Protein AF-A0A2N2SN83-F1 (afdb_monomer_lite)

Secondary structure (DSSP, 8-state):
-----------HHHHHHHHHHHHHHTT----HHHHHHHHHHHH-SSPPPHHHHHHHHHHTT----HHHHHHHHHHHHHHT-

Sequence (81 aa):
MRSTPTARSLPATDAHLAIRELITAHGGRVTRTRVAVIETLQASSQPMSHEELGASLAAIDVPHDRVTLYRALDWLVEQGI

Structure (mmCIF, N/CA/C/O backbone):
data_AF-A0A2N2SN83-F1
#
_entry.id   AF-A0A2N2SN83-F1
#
loop_
_atom_site.group_PDB
_atom_site.id
_atom_site.type_symbol
_atom_site.label_atom_id
_atom_site.label_alt_id
_atom_site.label_comp_id
_atom_site.label_asym_id
_atom_site.label_entity_id
_atom_site.label_seq_id
_atom_site.pdbx_PDB_ins_code
_atom_site.Cartn_x
_atom_site.Cartn_y
_atom_site.Cartn_z
_atom_site.occupancy
_atom_site.B_iso_or_equiv
_atom_site.auth_seq_id
_atom_site.auth_comp_id
_atom_site.auth_asym_id
_atom_site.auth_atom_id
_atom_site.pdbx_PDB_model_num
ATOM 1 N N . MET A 1 1 ? -15.156 -13.284 26.198 1.00 40.69 1 MET A N 1
ATOM 2 C CA . MET A 1 1 ? -13.734 -13.302 25.792 1.00 40.69 1 MET A CA 1
ATOM 3 C C . MET A 1 1 ? -13.702 -13.453 24.279 1.00 40.69 1 MET A C 1
ATOM 5 O O . MET A 1 1 ? -14.097 -14.501 23.790 1.00 40.69 1 MET A O 1
ATOM 9 N N . ARG A 1 2 ? -13.398 -12.384 23.531 1.00 40.78 2 ARG A N 1
ATOM 10 C CA . ARG A 1 2 ? -13.266 -12.463 22.068 1.00 40.78 2 ARG A CA 1
ATOM 11 C C . ARG A 1 2 ? -11.864 -12.988 21.778 1.00 40.78 2 ARG A C 1
ATOM 13 O O . ARG A 1 2 ? -10.897 -12.312 22.105 1.00 40.78 2 ARG A O 1
ATOM 20 N N . SER A 1 3 ? -11.772 -14.201 21.247 1.00 37.78 3 SER A N 1
ATOM 21 C CA . SER A 1 3 ? -10.515 -14.770 20.772 1.00 37.78 3 SER A CA 1
ATOM 22 C C . SER A 1 3 ? -9.991 -13.901 19.633 1.00 37.78 3 SER A C 1
ATOM 24 O O . SER A 1 3 ? -10.636 -13.783 18.593 1.00 37.78 3 SER A O 1
ATOM 26 N N . THR A 1 4 ? -8.851 -13.254 19.844 1.00 41.84 4 THR A N 1
ATOM 27 C CA . THR A 1 4 ? -8.046 -12.669 18.774 1.00 41.84 4 THR A CA 1
ATOM 28 C C . THR A 1 4 ? -7.570 -13.809 17.871 1.00 41.84 4 THR A C 1
ATOM 30 O O . THR A 1 4 ? -7.015 -14.785 18.380 1.00 41.84 4 THR A O 1
ATOM 33 N N . PRO A 1 5 ? -7.796 -13.760 16.548 1.00 48.28 5 PRO A N 1
ATOM 34 C CA . PRO A 1 5 ? -7.188 -14.737 15.665 1.00 48.28 5 PRO A CA 1
ATOM 35 C C . PRO A 1 5 ? -5.684 -14.454 15.655 1.00 48.28 5 PRO A C 1
ATOM 37 O O . PRO A 1 5 ? -5.243 -13.398 15.207 1.00 48.28 5 PRO A O 1
ATOM 40 N N . THR A 1 6 ? -4.891 -15.379 16.197 1.00 46.72 6 THR A N 1
ATOM 41 C CA . THR A 1 6 ? -3.445 -15.423 15.980 1.00 46.72 6 THR A CA 1
ATOM 42 C C . THR A 1 6 ? -3.212 -15.407 14.475 1.00 46.72 6 THR A C 1
ATOM 44 O O . THR A 1 6 ? -3.547 -16.377 13.792 1.00 46.72 6 THR A O 1
ATOM 47 N N . ALA A 1 7 ? -2.683 -14.294 13.961 1.00 55.56 7 ALA A N 1
ATOM 48 C CA . ALA A 1 7 ? -2.198 -14.203 12.596 1.00 55.56 7 ALA A CA 1
ATOM 49 C C . ALA A 1 7 ? -1.226 -15.367 12.384 1.00 55.56 7 ALA A C 1
ATOM 51 O O . ALA A 1 7 ? -0.177 -15.457 13.024 1.00 55.56 7 ALA A O 1
ATOM 52 N N . ARG A 1 8 ? -1.640 -16.332 11.564 1.00 58.00 8 ARG A N 1
ATOM 53 C CA . ARG A 1 8 ? -0.814 -17.470 11.184 1.00 58.00 8 ARG A CA 1
ATOM 54 C C . ARG A 1 8 ? 0.406 -16.880 10.480 1.00 58.00 8 ARG A C 1
ATOM 56 O O . ARG A 1 8 ? 0.249 -16.275 9.427 1.00 58.00 8 ARG A O 1
ATOM 63 N N . SER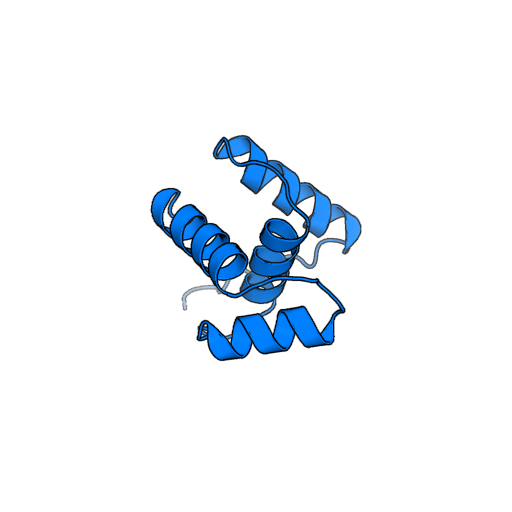 A 1 9 ? 1.588 -16.999 11.085 1.00 60.38 9 SER A N 1
ATOM 64 C CA . SER A 1 9 ? 2.839 -16.578 10.452 1.00 60.38 9 SER A CA 1
ATOM 65 C C . SER A 1 9 ? 3.034 -17.443 9.207 1.00 60.38 9 SER A C 1
ATOM 67 O O . SER A 1 9 ? 3.365 -18.624 9.304 1.00 60.38 9 SER A O 1
ATOM 69 N N . LEU A 1 10 ? 2.695 -16.883 8.047 1.00 61.34 10 LEU A N 1
ATOM 70 C CA . LEU A 1 10 ? 2.992 -17.480 6.755 1.00 61.34 10 LEU A CA 1
ATOM 71 C C . LEU A 1 10 ? 4.491 -17.287 6.481 1.00 61.34 10 LEU A C 1
ATOM 73 O O . LEU A 1 10 ? 5.043 -16.248 6.861 1.00 61.34 10 LEU A O 1
ATOM 77 N N . PRO A 1 11 ? 5.164 -18.247 5.825 1.00 70.62 11 PRO A N 1
ATOM 78 C CA . PRO A 1 11 ? 6.498 -18.022 5.281 1.00 70.62 11 PRO A CA 1
ATOM 79 C C . PRO A 1 11 ? 6.526 -16.718 4.476 1.00 70.62 11 PRO A C 1
ATOM 81 O O . PRO A 1 11 ? 5.561 -16.409 3.779 1.00 70.62 11 PRO A O 1
ATOM 84 N N . ALA A 1 12 ? 7.625 -15.961 4.534 1.00 74.06 12 ALA A N 1
ATOM 85 C CA . ALA A 1 12 ? 7.722 -14.657 3.864 1.00 74.06 12 ALA A CA 1
ATOM 86 C C . ALA A 1 12 ? 7.363 -14.727 2.364 1.00 74.06 12 ALA A C 1
ATOM 88 O O . ALA A 1 12 ? 6.694 -13.840 1.841 1.00 74.06 12 ALA A O 1
ATOM 89 N N . THR A 1 13 ? 7.734 -15.820 1.692 1.00 79.56 13 THR A N 1
ATOM 90 C CA . THR A 1 13 ? 7.367 -16.085 0.293 1.00 79.56 13 THR A CA 1
ATOM 91 C C . THR A 1 13 ? 5.860 -16.260 0.103 1.00 79.56 13 THR A C 1
ATOM 93 O O . THR A 1 13 ? 5.298 -15.702 -0.835 1.00 79.56 13 THR A O 1
ATOM 96 N N . ASP A 1 14 ? 5.191 -16.986 0.998 1.00 87.31 14 ASP A N 1
ATOM 97 C CA . ASP A 1 14 ? 3.750 -17.246 0.907 1.00 87.31 14 ASP A CA 1
ATOM 98 C C . ASP A 1 14 ? 2.943 -15.976 1.195 1.00 87.31 14 ASP A C 1
ATOM 100 O O . ASP A 1 14 ? 1.969 -15.691 0.500 1.00 87.31 14 ASP A O 1
ATOM 104 N N . ALA A 1 15 ? 3.384 -15.166 2.164 1.00 88.75 15 ALA A N 1
ATOM 105 C CA . ALA A 1 15 ? 2.800 -13.852 2.429 1.00 88.75 15 ALA A CA 1
ATOM 106 C C . ALA A 1 15 ? 2.935 -12.925 1.208 1.00 88.75 15 ALA A C 1
ATOM 108 O O . ALA A 1 15 ? 1.962 -12.295 0.789 1.00 88.75 15 ALA A O 1
ATOM 109 N N . HIS A 1 16 ? 4.114 -12.902 0.583 1.00 92.44 16 HIS A N 1
ATOM 110 C CA . HIS A 1 16 ? 4.357 -12.111 -0.620 1.00 92.44 16 HIS A CA 1
ATOM 111 C C . HIS A 1 16 ? 3.453 -12.536 -1.789 1.00 92.44 16 HIS A C 1
ATOM 113 O O . HIS A 1 16 ? 2.902 -11.688 -2.495 1.00 92.44 16 HIS A O 1
ATOM 119 N N . LEU A 1 17 ? 3.258 -13.843 -1.997 1.00 94.56 17 LEU A N 1
ATOM 120 C CA . LEU A 1 17 ? 2.344 -14.364 -3.019 1.00 94.56 17 LEU A CA 1
ATOM 121 C C . LEU A 1 17 ? 0.886 -13.998 -2.721 1.00 94.56 17 LEU A C 1
ATOM 123 O O . LEU A 1 17 ? 0.212 -13.473 -3.608 1.00 94.56 17 LEU A O 1
ATOM 127 N N . ALA A 1 18 ? 0.436 -14.167 -1.476 1.00 95.50 18 ALA A N 1
ATOM 128 C CA . ALA A 1 18 ? -0.917 -13.808 -1.056 1.00 95.50 18 ALA A CA 1
ATOM 129 C C . ALA A 1 18 ? -1.221 -12.316 -1.284 1.00 95.50 18 ALA A C 1
ATOM 131 O O . ALA A 1 18 ? -2.314 -11.959 -1.719 1.00 95.50 18 ALA A O 1
ATOM 132 N N . ILE A 1 19 ? -0.246 -11.429 -1.065 1.00 96.44 19 ILE A N 1
ATOM 133 C CA . ILE A 1 19 ? -0.403 -9.989 -1.322 1.00 96.44 19 ILE A CA 1
ATOM 134 C C . ILE A 1 19 ? -0.516 -9.697 -2.822 1.00 96.44 19 ILE A C 1
ATOM 136 O O . ILE A 1 19 ? -1.325 -8.868 -3.244 1.00 96.44 19 ILE A O 1
ATOM 140 N N . ARG A 1 20 ? 0.263 -10.383 -3.662 1.00 97.06 20 ARG A N 1
ATOM 141 C CA . ARG A 1 20 ? 0.165 -10.238 -5.125 1.00 97.06 20 ARG A CA 1
ATOM 142 C C . ARG A 1 20 ? -1.178 -10.740 -5.653 1.00 97.06 20 ARG A C 1
ATOM 144 O O . ARG A 1 20 ? -1.740 -10.125 -6.563 1.00 97.06 20 ARG A O 1
ATOM 151 N N . GLU A 1 21 ? -1.686 -11.829 -5.086 1.00 96.62 21 GLU A N 1
ATOM 152 C CA . GLU A 1 21 ? -3.017 -12.363 -5.379 1.00 96.62 21 GLU A CA 1
ATOM 153 C C . GLU A 1 21 ? -4.110 -11.394 -4.939 1.00 96.62 21 GLU A C 1
ATOM 155 O O . GLU A 1 21 ? -4.969 -11.073 -5.753 1.00 96.62 21 GLU A O 1
ATOM 160 N N . LEU A 1 22 ? -4.028 -10.848 -3.722 1.00 96.06 22 LEU A N 1
ATOM 161 C CA . LEU A 1 22 ? -4.936 -9.813 -3.222 1.00 96.06 22 LEU A CA 1
ATOM 162 C C . LEU A 1 22 ? -4.998 -8.623 -4.188 1.00 96.06 22 LEU A C 1
ATOM 164 O O . LEU A 1 22 ? -6.076 -8.230 -4.623 1.00 96.06 22 LEU A O 1
ATOM 168 N N . ILE A 1 23 ? -3.846 -8.093 -4.610 1.00 96.62 23 ILE A N 1
ATOM 169 C CA . ILE A 1 23 ? -3.816 -6.975 -5.563 1.00 96.62 23 ILE A CA 1
ATOM 170 C C . ILE A 1 23 ? -4.515 -7.345 -6.879 1.00 96.62 23 ILE A C 1
ATOM 172 O O . ILE A 1 23 ? -5.285 -6.551 -7.419 1.00 96.62 23 ILE A O 1
ATOM 176 N N . THR A 1 24 ? -4.255 -8.549 -7.387 1.00 97.00 24 THR A N 1
ATOM 177 C CA . THR A 1 24 ? -4.797 -9.020 -8.668 1.00 97.00 24 THR A CA 1
ATOM 178 C C . THR A 1 24 ? -6.301 -9.293 -8.587 1.00 97.00 24 THR A C 1
ATOM 180 O O . THR A 1 24 ? -7.037 -8.932 -9.504 1.00 97.00 24 THR A O 1
ATOM 183 N N . ALA A 1 25 ? -6.771 -9.877 -7.483 1.00 96.44 25 ALA A N 1
ATOM 184 C CA . ALA A 1 25 ? -8.179 -10.178 -7.230 1.00 96.44 25 ALA A CA 1
ATOM 185 C C . ALA A 1 25 ? -9.046 -8.910 -7.198 1.00 96.44 25 ALA A C 1
ATOM 187 O O . ALA A 1 25 ? -10.197 -8.941 -7.626 1.00 96.44 25 ALA A O 1
ATOM 188 N N . HIS A 1 26 ? -8.469 -7.784 -6.773 1.00 96.38 26 HIS A N 1
ATOM 189 C CA . HIS A 1 26 ? -9.104 -6.465 -6.791 1.00 96.38 26 HIS A CA 1
ATOM 190 C C . HIS A 1 26 ? -8.819 -5.663 -8.080 1.00 96.38 26 HIS A C 1
ATOM 192 O O . HIS A 1 26 ? -8.950 -4.440 -8.108 1.00 96.38 26 HIS A O 1
ATOM 198 N N . GLY A 1 27 ? -8.381 -6.321 -9.162 1.00 94.12 27 GLY A N 1
ATOM 199 C CA . GLY A 1 27 ? -8.141 -5.683 -10.464 1.00 94.12 27 GLY A CA 1
ATOM 200 C C . GLY A 1 27 ? -6.973 -4.687 -10.483 1.00 94.12 27 GLY A C 1
ATOM 201 O O . GLY A 1 27 ? -6.822 -3.909 -11.427 1.00 94.12 27 GLY A O 1
ATOM 202 N N . GLY A 1 28 ? -6.138 -4.685 -9.444 1.00 92.69 28 GLY A N 1
ATOM 203 C CA . GLY A 1 28 ? -4.992 -3.802 -9.322 1.00 92.69 28 GLY A CA 1
ATOM 204 C C . GLY A 1 28 ? -3.782 -4.293 -10.111 1.00 92.69 28 GLY A C 1
ATOM 205 O O . GLY A 1 28 ? -3.525 -5.485 -10.259 1.00 92.69 28 GLY A O 1
ATOM 206 N N . ARG A 1 29 ? -2.948 -3.350 -10.559 1.00 95.25 29 ARG A N 1
ATOM 207 C CA . ARG A 1 29 ? -1.605 -3.676 -11.044 1.00 95.25 29 ARG A CA 1
ATOM 208 C C . ARG A 1 29 ? -0.707 -4.049 -9.866 1.00 95.25 29 ARG A C 1
ATOM 210 O O . ARG A 1 29 ? -0.532 -3.242 -8.952 1.00 95.25 29 ARG A O 1
ATOM 217 N N . VAL A 1 30 ? -0.073 -5.219 -9.938 1.00 96.00 30 VAL A N 1
ATOM 218 C CA . VAL A 1 30 ? 0.971 -5.640 -8.994 1.00 96.00 30 VAL A CA 1
ATOM 219 C C . VAL A 1 30 ? 2.239 -4.824 -9.251 1.00 96.00 30 VAL A C 1
ATOM 221 O O . VAL A 1 30 ? 2.936 -5.028 -10.246 1.00 96.00 30 VAL A O 1
ATOM 224 N N . THR A 1 31 ? 2.533 -3.874 -8.365 1.00 94.62 31 THR A N 1
ATOM 225 C CA . THR A 1 31 ? 3.762 -3.067 -8.394 1.00 94.62 31 THR A CA 1
ATOM 226 C C . THR A 1 31 ? 4.579 -3.305 -7.131 1.00 94.62 31 THR A C 1
ATOM 228 O O . THR A 1 31 ? 4.022 -3.645 -6.089 1.00 94.62 31 THR A O 1
ATOM 231 N N . ARG A 1 32 ? 5.900 -3.083 -7.204 1.00 94.56 32 ARG A N 1
ATOM 232 C CA . ARG A 1 32 ? 6.791 -3.176 -6.034 1.00 94.56 32 ARG A CA 1
ATOM 233 C C . ARG A 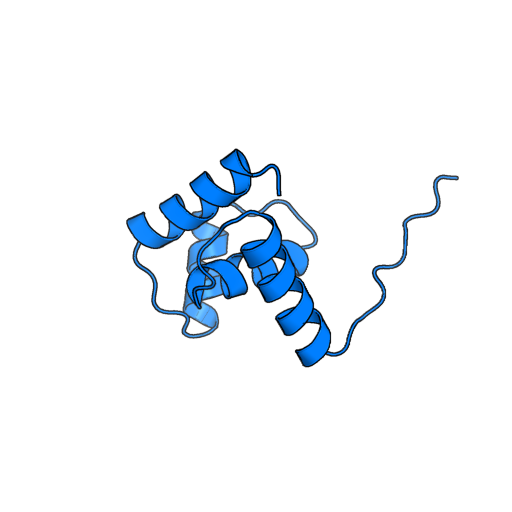1 32 ? 6.290 -2.301 -4.881 1.00 94.56 32 ARG A C 1
ATOM 235 O O . ARG A 1 32 ? 6.229 -2.774 -3.756 1.00 94.56 32 ARG A O 1
ATOM 242 N N . THR A 1 33 ? 5.878 -1.065 -5.169 1.00 95.19 33 THR A N 1
ATOM 243 C CA . THR A 1 33 ? 5.385 -0.131 -4.149 1.00 95.19 33 THR A CA 1
ATOM 244 C C . THR A 1 33 ? 4.074 -0.591 -3.519 1.00 95.19 33 THR A C 1
ATOM 246 O O . THR A 1 33 ? 3.964 -0.543 -2.304 1.00 95.19 33 THR A O 1
ATOM 249 N N . ARG A 1 34 ? 3.090 -1.081 -4.292 1.00 95.81 34 ARG A N 1
ATOM 250 C CA . ARG A 1 34 ? 1.820 -1.568 -3.715 1.00 95.8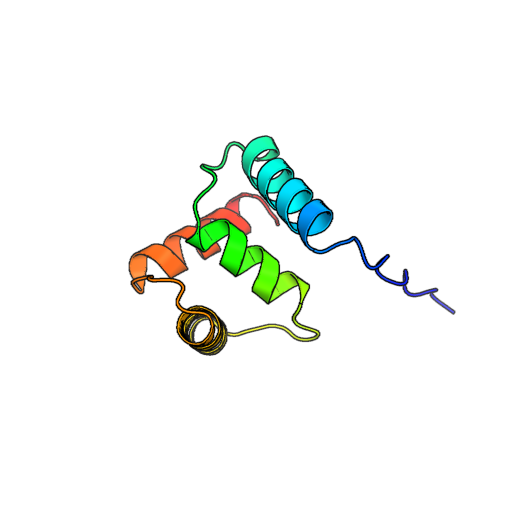1 34 ARG A CA 1
ATOM 251 C C . ARG A 1 34 ? 2.023 -2.788 -2.826 1.00 95.81 34 ARG A C 1
ATOM 253 O O . ARG A 1 34 ? 1.434 -2.848 -1.756 1.00 95.81 34 ARG A O 1
ATOM 260 N N . VAL A 1 35 ? 2.874 -3.722 -3.251 1.00 96.81 35 VAL A N 1
ATOM 261 C CA . VAL A 1 35 ? 3.210 -4.891 -2.431 1.00 96.81 35 VAL A CA 1
ATOM 262 C C . VAL A 1 35 ? 3.884 -4.450 -1.134 1.00 96.81 35 VAL A C 1
ATOM 264 O O . VAL A 1 35 ? 3.394 -4.790 -0.065 1.00 96.81 35 VAL A O 1
ATOM 267 N N . ALA A 1 36 ? 4.917 -3.609 -1.220 1.00 96.56 36 ALA A N 1
ATOM 268 C CA . ALA A 1 36 ? 5.637 -3.128 -0.044 1.00 96.56 36 ALA A CA 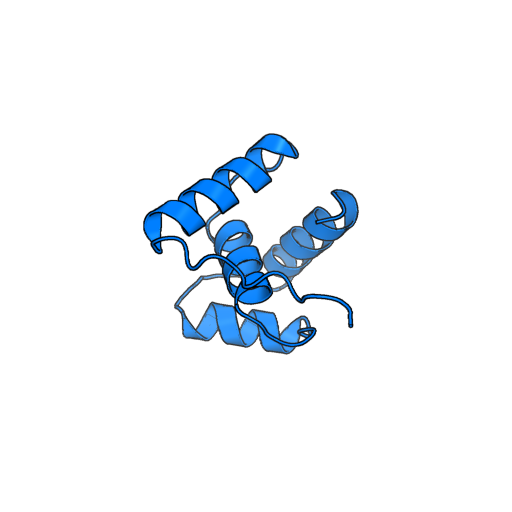1
ATOM 269 C C . ALA A 1 36 ? 4.751 -2.304 0.909 1.00 96.56 36 ALA A C 1
ATOM 271 O O . ALA A 1 36 ? 4.896 -2.407 2.125 1.00 96.56 36 ALA A O 1
ATOM 272 N N . VAL A 1 37 ? 3.810 -1.509 0.382 1.00 97.00 37 VAL A N 1
ATOM 273 C CA . VAL A 1 37 ? 2.820 -0.782 1.194 1.00 97.00 37 VAL A CA 1
ATOM 274 C C . VAL A 1 37 ? 1.963 -1.760 1.993 1.00 97.00 37 VAL A C 1
ATOM 276 O O . VAL A 1 37 ? 1.848 -1.605 3.204 1.00 97.00 37 VAL A O 1
ATOM 279 N N . ILE A 1 38 ? 1.394 -2.778 1.342 1.00 96.31 38 ILE A N 1
ATOM 280 C CA . ILE A 1 38 ? 0.537 -3.762 2.014 1.00 96.31 38 ILE A CA 1
ATOM 281 C C . ILE A 1 38 ? 1.345 -4.580 3.027 1.00 96.31 38 ILE A C 1
ATOM 283 O O . ILE A 1 38 ? 0.882 -4.767 4.147 1.00 96.31 38 ILE A O 1
ATOM 287 N N . GLU A 1 39 ? 2.559 -5.017 2.676 1.00 95.94 39 GLU A N 1
ATOM 288 C CA . GLU A 1 39 ? 3.464 -5.717 3.600 1.00 95.94 39 GLU A CA 1
ATOM 289 C C . GLU A 1 39 ? 3.746 -4.873 4.849 1.00 95.94 39 GLU A C 1
ATOM 291 O O . GLU A 1 39 ? 3.622 -5.363 5.970 1.00 95.94 39 GLU A O 1
ATOM 296 N N . THR A 1 40 ? 4.063 -3.588 4.664 1.00 95.88 40 THR A N 1
ATOM 297 C CA . THR A 1 40 ? 4.366 -2.670 5.772 1.00 95.88 40 THR A CA 1
ATOM 298 C C . THR A 1 40 ? 3.139 -2.432 6.653 1.00 95.88 40 THR A C 1
ATOM 300 O O . THR A 1 40 ? 3.244 -2.472 7.878 1.00 95.88 40 THR A O 1
ATOM 303 N N . LEU A 1 41 ? 1.963 -2.237 6.049 1.00 95.12 41 LEU A N 1
ATOM 304 C CA . LEU A 1 41 ? 0.713 -2.036 6.785 1.00 95.12 41 LEU A CA 1
ATOM 305 C C . LEU A 1 41 ? 0.283 -3.297 7.549 1.00 95.12 41 LEU A C 1
ATOM 307 O O . LEU A 1 41 ? -0.121 -3.184 8.702 1.00 95.12 41 LEU A O 1
ATOM 311 N N . GLN A 1 42 ? 0.413 -4.490 6.958 1.00 93.69 42 GLN A N 1
ATOM 312 C CA . GLN A 1 42 ? 0.099 -5.756 7.636 1.00 93.69 42 GLN A CA 1
ATOM 313 C C . GLN A 1 42 ? 1.078 -6.082 8.770 1.00 93.69 42 GLN A C 1
ATOM 315 O O . GLN A 1 42 ? 0.690 -6.715 9.751 1.00 93.69 42 GLN A O 1
ATOM 320 N N . ALA A 1 43 ? 2.338 -5.661 8.645 1.00 92.31 43 ALA A N 1
ATOM 321 C CA . ALA A 1 43 ? 3.340 -5.818 9.694 1.00 92.31 43 ALA A CA 1
ATOM 322 C C . ALA A 1 43 ? 3.165 -4.814 10.849 1.00 92.31 43 ALA A C 1
ATOM 324 O O . ALA A 1 43 ? 3.720 -5.026 11.930 1.00 92.31 43 ALA A O 1
ATOM 325 N N . SER A 1 44 ? 2.415 -3.727 10.644 1.00 94.00 44 SER A N 1
ATOM 326 C CA . SER A 1 44 ? 2.204 -2.709 11.669 1.00 94.00 44 SER A CA 1
ATOM 327 C C . SER A 1 44 ? 1.118 -3.114 12.664 1.00 94.00 44 SER A C 1
ATOM 329 O O . SER A 1 44 ? -0.025 -3.387 12.308 1.00 94.00 44 SER A O 1
ATOM 331 N N . SER A 1 45 ? 1.445 -3.052 13.954 1.00 91.12 45 SER A N 1
ATOM 332 C CA . SER A 1 45 ? 0.479 -3.264 15.042 1.00 91.12 45 SER A CA 1
ATOM 333 C C . SER A 1 45 ? -0.441 -2.060 15.288 1.00 91.12 45 SER A C 1
ATOM 335 O O . SER A 1 45 ? -1.311 -2.126 16.157 1.00 91.12 45 SER A O 1
ATOM 337 N N . GLN A 1 46 ? -0.218 -0.941 14.593 1.00 92.44 46 GLN A N 1
ATOM 338 C CA . GLN A 1 46 ? -0.892 0.334 14.836 1.00 92.44 46 GLN A CA 1
ATOM 339 C C . GLN A 1 46 ? -1.132 1.112 13.527 1.00 92.44 46 GLN A C 1
ATOM 341 O O . GLN A 1 46 ? -0.391 0.909 12.560 1.00 92.44 46 GLN A O 1
ATOM 346 N N . PRO A 1 47 ? -2.151 1.988 13.456 1.00 93.75 47 PRO A N 1
ATOM 347 C CA . PRO A 1 47 ? -2.414 2.782 12.256 1.00 93.75 47 PRO A CA 1
ATOM 348 C C . PRO A 1 47 ? -1.218 3.661 11.870 1.00 93.75 47 PRO A C 1
ATOM 350 O O . PRO A 1 47 ? -0.758 4.460 12.672 1.00 93.75 47 PRO A O 1
ATOM 353 N N . MET A 1 48 ? -0.736 3.561 10.632 1.00 96.38 48 MET A N 1
ATOM 354 C CA . MET A 1 48 ? 0.390 4.377 10.166 1.00 96.38 48 MET A CA 1
ATOM 355 C C . MET A 1 48 ? -0.089 5.634 9.441 1.00 96.38 48 MET A C 1
ATOM 357 O O . MET A 1 48 ? -0.984 5.576 8.594 1.00 96.38 48 MET A O 1
ATOM 361 N N . SER A 1 49 ? 0.555 6.766 9.714 1.00 96.12 49 SER A N 1
ATOM 362 C CA . SER A 1 49 ? 0.452 7.951 8.863 1.00 96.12 49 SER A CA 1
ATOM 363 C C . SER A 1 49 ? 1.159 7.728 7.520 1.00 96.12 49 SER A C 1
ATOM 365 O O . SER A 1 49 ? 2.030 6.868 7.373 1.00 96.12 49 SER A O 1
ATOM 367 N N . HIS A 1 50 ? 0.826 8.544 6.517 1.00 94.31 50 HIS A N 1
ATOM 368 C CA . HIS A 1 50 ? 1.501 8.476 5.219 1.00 94.31 50 HIS A CA 1
ATOM 369 C C . HIS A 1 50 ? 2.998 8.825 5.308 1.00 94.31 50 HIS A C 1
ATOM 371 O O . HIS A 1 50 ? 3.775 8.370 4.473 1.00 94.31 50 HIS A O 1
ATOM 377 N N . GLU A 1 51 ? 3.407 9.643 6.286 1.00 95.62 51 GLU A N 1
ATOM 378 C CA . GLU A 1 51 ? 4.813 10.017 6.489 1.00 95.62 51 GLU A CA 1
ATOM 379 C C . GLU A 1 51 ? 5.601 8.851 7.077 1.00 95.62 51 GLU A C 1
ATOM 381 O O . GLU A 1 51 ? 6.650 8.499 6.543 1.00 95.62 51 GLU A O 1
ATOM 386 N N . GLU A 1 52 ? 5.057 8.202 8.110 1.00 97.19 52 GLU A N 1
ATOM 387 C CA . GLU A 1 52 ? 5.652 7.000 8.701 1.00 97.19 52 GLU A CA 1
ATOM 388 C C . GLU A 1 52 ? 5.755 5.878 7.670 1.00 97.19 52 GLU A C 1
ATOM 390 O O . GLU A 1 52 ? 6.805 5.253 7.546 1.00 97.19 52 GLU A O 1
ATOM 395 N N . LEU A 1 53 ? 4.703 5.666 6.875 1.00 97.00 53 LEU A N 1
ATOM 396 C CA . LEU A 1 53 ? 4.715 4.657 5.822 1.00 97.00 53 LEU A CA 1
ATOM 397 C C . LEU A 1 53 ? 5.771 4.966 4.752 1.00 97.00 53 LEU A C 1
ATOM 399 O O . LEU A 1 53 ? 6.529 4.077 4.367 1.00 97.00 53 LEU A O 1
ATOM 403 N N . GLY A 1 54 ? 5.863 6.219 4.297 1.00 97.06 54 GLY A N 1
ATOM 404 C CA . GLY A 1 54 ? 6.901 6.635 3.352 1.00 97.06 54 GLY A CA 1
ATOM 405 C C . GLY A 1 54 ? 8.313 6.425 3.909 1.00 97.06 54 GLY A C 1
ATOM 406 O O . GLY A 1 54 ? 9.181 5.887 3.220 1.00 97.06 54 GLY A O 1
ATOM 407 N N . ALA A 1 55 ? 8.532 6.767 5.181 1.00 96.44 55 ALA A N 1
ATOM 408 C CA . ALA A 1 55 ? 9.804 6.535 5.860 1.00 96.44 55 ALA A CA 1
ATOM 409 C C . ALA A 1 55 ? 10.140 5.036 5.963 1.00 96.44 55 ALA A C 1
ATOM 411 O O . ALA A 1 55 ? 11.273 4.644 5.678 1.00 96.44 55 ALA A O 1
ATOM 412 N N . SER A 1 56 ? 9.166 4.184 6.297 1.00 96.62 56 SER A N 1
ATOM 413 C CA . SER A 1 56 ? 9.354 2.730 6.345 1.00 96.62 56 SER A CA 1
ATOM 414 C C . SER A 1 56 ? 9.703 2.139 4.980 1.00 96.62 56 SER A C 1
ATOM 416 O O . SER A 1 56 ? 10.611 1.317 4.898 1.00 96.62 56 SER A O 1
ATOM 418 N N . LEU A 1 57 ? 9.053 2.589 3.901 1.00 96.50 57 LEU A N 1
ATOM 419 C CA . LEU A 1 57 ? 9.373 2.155 2.536 1.00 96.50 57 LEU A CA 1
ATOM 420 C C . LEU A 1 57 ? 10.775 2.595 2.097 1.00 96.50 57 LEU A C 1
ATOM 422 O O . LEU A 1 57 ? 11.484 1.835 1.435 1.00 96.50 57 LEU A O 1
ATOM 426 N N . ALA A 1 58 ? 11.186 3.809 2.467 1.00 95.50 58 ALA A N 1
ATOM 427 C CA . ALA A 1 58 ? 12.534 4.296 2.194 1.00 95.50 58 ALA A CA 1
ATOM 428 C C . ALA A 1 58 ? 13.593 3.482 2.957 1.00 95.50 58 ALA A C 1
ATOM 430 O O . ALA A 1 58 ? 14.634 3.164 2.391 1.00 95.50 58 ALA A O 1
ATOM 431 N N . ALA A 1 59 ? 13.305 3.081 4.200 1.00 95.94 59 ALA A N 1
ATOM 432 C CA . ALA A 1 59 ? 14.208 2.272 5.022 1.00 95.94 59 ALA A CA 1
ATOM 433 C C . ALA A 1 59 ? 14.476 0.861 4.459 1.00 95.94 59 ALA A C 1
ATOM 435 O O . ALA A 1 59 ? 15.478 0.249 4.819 1.00 95.94 59 ALA A O 1
ATOM 436 N N . ILE A 1 60 ? 13.606 0.353 3.577 1.00 93.69 60 ILE A N 1
ATOM 437 C CA . ILE A 1 60 ? 13.763 -0.940 2.885 1.00 93.69 60 ILE A CA 1
ATOM 438 C C . ILE A 1 60 ? 14.111 -0.781 1.395 1.00 93.69 60 ILE A C 1
ATOM 440 O O . ILE A 1 60 ? 13.859 -1.687 0.595 1.00 93.69 60 ILE A O 1
ATOM 444 N N . ASP A 1 61 ? 14.649 0.378 1.001 1.00 95.56 61 ASP A N 1
ATOM 445 C CA . ASP A 1 61 ? 15.055 0.687 -0.375 1.00 95.56 61 ASP A CA 1
ATOM 446 C C . ASP A 1 61 ? 13.949 0.389 -1.402 1.00 95.56 61 ASP A C 1
ATOM 448 O O . ASP A 1 61 ? 14.164 -0.236 -2.449 1.00 95.56 61 ASP A O 1
ATOM 452 N N . VAL A 1 62 ? 12.714 0.799 -1.102 1.00 95.06 62 VAL A N 1
ATOM 453 C CA . VAL A 1 62 ? 11.619 0.811 -2.076 1.00 95.06 62 VAL A CA 1
ATOM 454 C C . VAL A 1 62 ? 11.525 2.220 -2.655 1.00 95.06 62 VAL A C 1
ATOM 456 O O . VAL A 1 62 ? 10.999 3.115 -1.989 1.00 95.06 62 VAL A O 1
ATOM 459 N N . PRO A 1 63 ? 11.997 2.450 -3.899 1.00 90.69 63 PRO A N 1
ATOM 460 C CA . PRO A 1 63 ? 11.890 3.756 -4.525 1.00 90.69 63 PRO A CA 1
ATOM 461 C C . PRO A 1 63 ? 10.421 4.117 -4.714 1.00 90.69 63 PRO A C 1
ATOM 463 O O . PRO A 1 63 ? 9.641 3.341 -5.275 1.00 90.69 63 PRO A O 1
ATOM 466 N N . HIS A 1 64 ? 10.046 5.297 -4.246 1.00 93.31 64 HIS A N 1
ATOM 467 C CA . HIS A 1 64 ? 8.718 5.849 -4.433 1.00 93.31 64 HIS A CA 1
ATOM 468 C C . HIS A 1 64 ? 8.798 7.370 -4.347 1.00 93.31 64 HIS A C 1
ATOM 470 O O . HIS A 1 64 ? 9.560 7.926 -3.559 1.00 93.31 64 HIS A O 1
ATOM 476 N N . ASP A 1 65 ? 8.002 8.046 -5.162 1.00 94.62 65 ASP A N 1
ATOM 477 C CA . ASP A 1 65 ? 7.680 9.448 -4.941 1.00 94.62 65 ASP A CA 1
ATOM 478 C C . ASP A 1 65 ? 6.358 9.563 -4.160 1.00 94.62 65 ASP A C 1
ATOM 480 O O . ASP A 1 65 ? 5.611 8.593 -3.975 1.00 94.62 65 ASP A O 1
ATOM 484 N N . ARG A 1 66 ? 6.056 10.781 -3.710 1.00 94.88 66 ARG A N 1
ATOM 485 C CA . ARG A 1 66 ? 4.854 11.082 -2.928 1.00 94.88 66 ARG A CA 1
ATOM 486 C C . ARG A 1 66 ? 3.554 10.793 -3.691 1.00 94.88 66 ARG A C 1
ATOM 488 O O . ARG A 1 66 ? 2.595 10.316 -3.090 1.00 94.88 66 ARG A O 1
ATOM 495 N N . VAL A 1 67 ? 3.506 11.061 -4.997 1.00 96.50 67 VAL A N 1
ATOM 496 C CA . VAL A 1 67 ? 2.324 10.806 -5.838 1.00 96.50 67 VAL A CA 1
ATOM 497 C C . VAL A 1 67 ? 2.094 9.305 -5.973 1.00 96.50 67 VAL A C 1
ATOM 499 O O . VAL A 1 67 ? 0.966 8.846 -5.812 1.00 96.50 67 VAL A O 1
ATOM 502 N N . THR A 1 68 ? 3.152 8.532 -6.205 1.00 95.19 68 THR A N 1
ATOM 503 C CA . THR A 1 68 ? 3.102 7.071 -6.288 1.00 95.19 68 THR A CA 1
ATOM 504 C C . THR A 1 68 ? 2.601 6.458 -4.979 1.00 95.19 68 THR A C 1
ATOM 506 O O . THR A 1 68 ? 1.731 5.585 -5.015 1.00 95.19 68 THR A O 1
ATOM 509 N N . LEU A 1 69 ? 3.085 6.940 -3.826 1.00 96.12 69 LEU A N 1
ATOM 510 C CA . LEU A 1 69 ? 2.598 6.491 -2.518 1.00 96.12 69 LEU A CA 1
ATOM 511 C C . LEU A 1 69 ? 1.111 6.809 -2.332 1.00 96.12 69 LEU A C 1
ATOM 513 O O . LEU A 1 69 ? 0.331 5.916 -2.004 1.00 96.12 69 LEU A O 1
ATOM 517 N N . TYR A 1 70 ? 0.688 8.046 -2.603 1.00 96.81 70 TYR A N 1
ATOM 518 C CA . TYR A 1 70 ? -0.724 8.397 -2.462 1.00 96.81 70 TYR A CA 1
ATOM 519 C C . TYR A 1 70 ? -1.619 7.627 -3.422 1.00 96.81 70 TYR A C 1
ATOM 521 O O . TYR A 1 70 ? -2.676 7.190 -3.005 1.00 96.81 70 TYR A O 1
ATOM 529 N N . ARG A 1 71 ? -1.202 7.377 -4.667 1.00 95.38 71 ARG A N 1
ATOM 530 C CA . ARG A 1 71 ? -1.982 6.559 -5.613 1.00 95.38 71 ARG A CA 1
ATOM 531 C C . ARG A 1 71 ? -2.075 5.094 -5.199 1.00 95.38 71 ARG A C 1
ATOM 533 O O . ARG A 1 71 ? -3.025 4.414 -5.580 1.00 95.38 71 ARG A O 1
ATOM 540 N N . ALA A 1 72 ? -1.097 4.587 -4.452 1.00 95.00 72 ALA A N 1
ATOM 541 C CA . ALA A 1 72 ? -1.202 3.267 -3.845 1.00 95.00 72 ALA A CA 1
ATOM 542 C C . ALA A 1 72 ? -2.233 3.267 -2.708 1.00 95.00 72 ALA A C 1
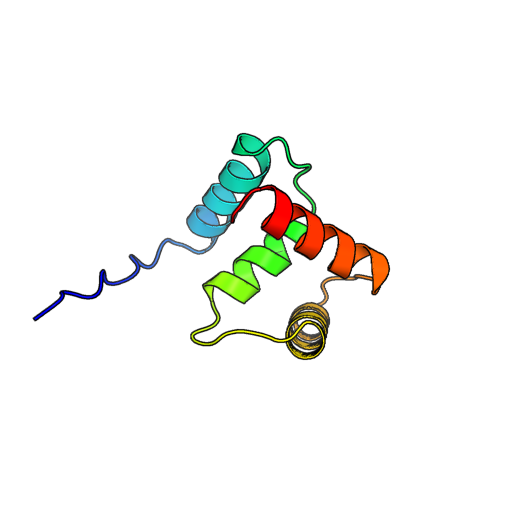ATOM 544 O O . ALA A 1 72 ? -3.089 2.389 -2.692 1.00 95.00 72 ALA A O 1
ATOM 545 N N . LEU A 1 73 ? -2.186 4.261 -1.816 1.00 95.94 73 LEU A N 1
ATOM 546 C CA . LEU A 1 73 ? -3.112 4.391 -0.685 1.00 95.94 73 LEU A CA 1
ATOM 547 C C . LEU A 1 73 ? -4.557 4.665 -1.120 1.00 95.94 73 LEU A C 1
ATOM 549 O O . LEU A 1 73 ? -5.472 4.010 -0.643 1.00 95.94 73 LEU A O 1
ATOM 553 N N . ASP A 1 74 ? -4.742 5.592 -2.054 1.00 96.19 74 ASP A N 1
ATOM 554 C CA . ASP A 1 74 ? -6.025 5.947 -2.670 1.00 96.19 74 ASP A CA 1
ATOM 555 C C . ASP A 1 74 ? -6.687 4.701 -3.265 1.00 96.19 74 ASP A C 1
ATOM 557 O O . ASP A 1 74 ? -7.823 4.374 -2.944 1.00 96.19 74 ASP A O 1
ATOM 561 N N . TRP A 1 75 ? -5.913 3.909 -4.014 1.00 95.94 75 TRP A N 1
ATOM 562 C CA . TRP A 1 75 ? -6.394 2.645 -4.559 1.00 95.94 75 TRP A CA 1
ATOM 563 C C . TRP A 1 75 ? -6.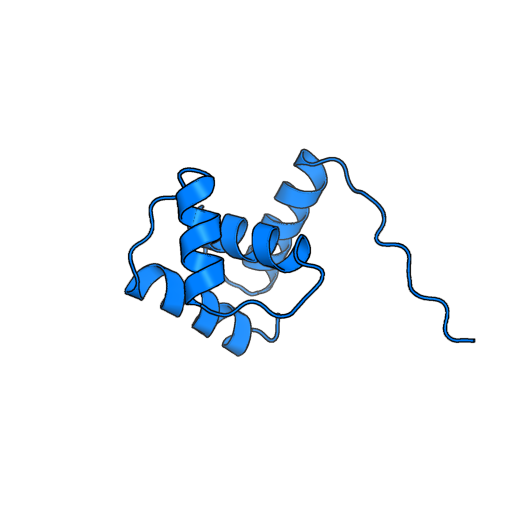783 1.633 -3.470 1.00 95.94 75 TRP A C 1
ATOM 565 O O . TRP A 1 75 ? -7.813 0.987 -3.609 1.00 95.94 75 TRP A O 1
ATOM 575 N N . LEU A 1 76 ? -6.007 1.484 -2.387 1.00 95.12 76 LEU A N 1
ATOM 576 C CA . LEU A 1 76 ? -6.379 0.580 -1.284 1.00 95.12 76 LEU A CA 1
ATOM 577 C C . LEU A 1 76 ? -7.723 0.975 -0.660 1.00 95.12 76 LEU A C 1
ATOM 579 O O . LEU A 1 76 ? -8.593 0.123 -0.484 1.00 95.12 76 LEU A O 1
ATOM 583 N N . VAL A 1 77 ? -7.924 2.275 -0.426 1.00 95.25 77 VAL A N 1
ATOM 584 C CA . VAL A 1 77 ? -9.184 2.820 0.096 1.00 95.25 77 VAL A CA 1
ATOM 585 C C . VAL A 1 77 ? -10.341 2.581 -0.877 1.00 95.25 77 VAL A C 1
ATOM 587 O O . VAL A 1 77 ? -11.401 2.126 -0.450 1.00 95.25 77 VAL A O 1
ATOM 590 N N . GLU A 1 78 ? -10.146 2.827 -2.175 1.00 96.56 78 GLU A N 1
ATOM 591 C CA . GLU A 1 78 ? -11.149 2.550 -3.216 1.00 96.56 78 GLU A CA 1
ATOM 592 C C . GLU A 1 78 ? -11.555 1.069 -3.262 1.00 96.56 78 GLU A C 1
ATOM 594 O O . GLU A 1 78 ? -12.715 0.759 -3.537 1.00 96.56 78 GLU A O 1
ATOM 599 N N . GLN A 1 79 ? -10.615 0.154 -2.999 1.00 95.06 79 GLN A N 1
ATOM 600 C CA . GLN A 1 79 ? -10.874 -1.288 -2.986 1.00 95.06 79 GLN A CA 1
ATOM 601 C C . GLN A 1 79 ? -11.386 -1.818 -1.637 1.00 95.06 79 GLN A C 1
ATOM 603 O O . GLN A 1 79 ? -11.815 -2.972 -1.573 1.00 95.06 79 GLN A O 1
ATOM 608 N N . GLY A 1 80 ? -11.359 -1.002 -0.578 1.00 92.25 80 GLY A N 1
ATOM 609 C CA . GLY A 1 80 ? -11.771 -1.393 0.771 1.00 92.25 80 GLY A CA 1
ATOM 610 C C . GLY A 1 80 ? -10.827 -2.395 1.445 1.00 92.25 80 GLY A C 1
ATOM 611 O O . GLY A 1 80 ? -11.304 -3.269 2.171 1.00 92.25 80 GLY A O 1
ATOM 612 N N . ILE A 1 81 ? -9.522 -2.289 1.172 1.00 88.00 81 ILE A N 1
ATOM 613 C CA . ILE A 1 81 ? -8.459 -3.164 1.701 1.00 88.00 81 ILE A CA 1
ATOM 614 C C . ILE A 1 81 ? -7.628 -2.424 2.748 1.00 88.00 81 ILE A C 1
ATOM 616 O O . ILE A 1 81 ? -7.320 -1.232 2.519 1.00 88.00 81 ILE A O 1
#

Radius of gyration: 13.24 Å; chains: 1; bounding box: 29×29×37 Å

Foldseek 3Di:
DDDDPDPDPDDPVVLLVVQQVVCVVLVHDDDPLLSLLVVVCVPDPDDDDLVRSVVSCVVVVNDDDPVRSVVSVVSCVVSVD

pLDDT: mean 88.56, std 15.7, range [37.78, 97.19]